Protein AF-A0A920HXU0-F1 (afdb_monomer_lite)

Radius of gyration: 36.62 Å; chains: 1; bounding box: 54×60×112 Å

Structure (mmCIF, N/CA/C/O backbone):
data_AF-A0A920HXU0-F1
#
_entry.id   AF-A0A920HXU0-F1
#
loop_
_atom_site.group_PDB
_atom_site.id
_atom_site.type_symbol
_atom_site.label_atom_id
_atom_site.label_alt_id
_atom_site.label_comp_id
_atom_site.label_asym_id
_atom_site.label_entity_id
_atom_site.label_seq_id
_atom_site.pdbx_PDB_ins_code
_atom_site.Cartn_x
_atom_site.Cartn_y
_atom_site.Cartn_z
_atom_site.occupancy
_atom_site.B_iso_or_equiv
_atom_site.auth_seq_id
_atom_site.auth_comp_id
_atom_site.auth_asym_id
_atom_site.auth_atom_id
_atom_site.pdbx_PDB_model_num
ATOM 1 N N . MET A 1 1 ? 24.873 -1.409 -59.541 1.00 32.78 1 MET A N 1
ATOM 2 C CA . MET A 1 1 ? 23.989 -0.228 -59.443 1.00 32.78 1 MET A CA 1
ATOM 3 C C . MET A 1 1 ? 24.390 0.534 -58.183 1.00 32.78 1 MET A C 1
ATOM 5 O O . MET A 1 1 ? 24.160 0.039 -57.091 1.00 32.78 1 MET A O 1
ATOM 9 N N . ARG A 1 2 ? 25.142 1.637 -58.323 1.00 29.75 2 ARG A N 1
ATOM 10 C CA . ARG A 1 2 ? 25.624 2.458 -57.195 1.00 29.75 2 ARG A CA 1
ATOM 11 C C . ARG A 1 2 ? 24.447 3.287 -56.685 1.00 29.75 2 ARG A C 1
ATOM 13 O O . ARG A 1 2 ? 24.002 4.181 -57.397 1.00 29.75 2 ARG A O 1
ATOM 20 N N . ILE A 1 3 ? 23.934 2.977 -55.499 1.00 36.16 3 ILE A N 1
ATOM 21 C CA . ILE A 1 3 ? 22.909 3.802 -54.857 1.00 36.16 3 ILE A CA 1
ATOM 22 C C . ILE A 1 3 ? 23.655 4.921 -54.129 1.00 36.16 3 ILE A C 1
ATOM 24 O O . ILE A 1 3 ? 24.373 4.669 -53.163 1.00 36.16 3 ILE A O 1
ATOM 28 N N . SER A 1 4 ? 23.567 6.143 -54.653 1.00 33.56 4 SER A N 1
ATOM 29 C CA . SER A 1 4 ? 24.056 7.325 -53.952 1.00 33.56 4 SER A CA 1
ATOM 30 C C . SER A 1 4 ? 23.073 7.664 -52.834 1.00 33.56 4 SER A C 1
ATOM 32 O O . SER A 1 4 ? 21.883 7.868 -53.069 1.00 33.56 4 SER A O 1
ATOM 34 N N . PHE A 1 5 ? 23.560 7.723 -51.596 1.00 43.44 5 PHE A N 1
ATOM 35 C CA . PHE A 1 5 ? 22.787 8.305 -50.508 1.00 43.44 5 PHE A CA 1
ATOM 36 C C . PHE A 1 5 ? 22.723 9.818 -50.730 1.00 43.44 5 PHE A C 1
ATOM 38 O O . PHE A 1 5 ? 23.717 10.533 -50.597 1.00 43.44 5 PHE A O 1
ATOM 45 N N . GLN A 1 6 ? 21.549 10.316 -51.115 1.00 44.78 6 GLN A N 1
ATOM 46 C CA . GLN A 1 6 ? 21.248 11.743 -51.064 1.00 44.78 6 GLN A CA 1
ATOM 47 C C . GLN A 1 6 ? 21.335 12.200 -49.601 1.00 44.78 6 GLN A C 1
ATOM 49 O O . GLN A 1 6 ? 20.881 11.485 -48.709 1.00 44.78 6 GLN A O 1
ATOM 54 N N . LYS A 1 7 ? 21.909 13.386 -49.345 1.00 45.50 7 LYS A N 1
ATOM 55 C CA . LYS A 1 7 ? 21.930 14.016 -48.012 1.00 45.50 7 LYS A CA 1
ATOM 56 C C . LYS A 1 7 ? 20.500 14.113 -47.468 1.00 45.50 7 LYS A C 1
ATOM 58 O O . LYS A 1 7 ? 19.769 15.044 -47.800 1.00 45.50 7 LYS A O 1
ATOM 63 N N . CYS A 1 8 ? 20.109 13.155 -46.637 1.00 53.59 8 CYS A N 1
ATOM 64 C CA . CYS A 1 8 ? 18.805 13.137 -46.000 1.00 53.59 8 CYS A CA 1
ATOM 65 C C . CYS A 1 8 ? 18.897 13.964 -44.713 1.00 53.59 8 CYS A C 1
ATOM 67 O O . CYS A 1 8 ? 19.714 13.676 -43.838 1.00 53.59 8 CYS A O 1
ATOM 69 N N . LYS A 1 9 ? 18.105 15.035 -44.606 1.00 59.41 9 LYS A N 1
ATOM 70 C CA . LYS A 1 9 ? 17.985 15.790 -43.354 1.00 59.41 9 LYS A CA 1
ATOM 71 C C . LYS A 1 9 ? 17.177 14.933 -42.381 1.00 59.41 9 LYS A C 1
ATOM 73 O O . LYS A 1 9 ? 16.025 14.617 -42.657 1.00 59.41 9 LYS A O 1
ATOM 78 N N . ILE A 1 10 ? 17.784 14.532 -41.269 1.00 64.94 10 ILE A N 1
ATOM 79 C CA . ILE A 1 10 ? 17.115 13.725 -40.247 1.00 64.94 10 ILE A CA 1
ATOM 80 C C . ILE A 1 10 ? 16.127 14.630 -39.497 1.00 64.94 10 ILE A C 1
ATOM 82 O O . ILE A 1 10 ? 16.526 15.611 -38.870 1.00 64.94 10 ILE A O 1
ATOM 86 N N . TYR A 1 11 ? 14.832 14.320 -39.578 1.00 73.56 11 TYR A N 1
ATOM 87 C CA . TYR A 1 11 ? 13.774 15.043 -38.868 1.00 73.56 11 TYR A CA 1
ATOM 88 C C . TYR A 1 11 ? 13.353 14.282 -37.609 1.00 73.56 11 TYR A C 1
ATOM 90 O O . TYR A 1 11 ? 13.278 13.055 -37.616 1.00 73.56 11 TYR A O 1
ATOM 98 N N . LYS A 1 12 ? 12.974 15.009 -36.549 1.00 70.56 12 LYS A N 1
ATOM 99 C CA . LYS A 1 12 ? 12.515 14.431 -35.269 1.00 70.56 12 LYS A CA 1
ATOM 100 C C . LYS A 1 12 ? 11.384 13.403 -35.433 1.00 70.56 12 LYS A C 1
ATOM 102 O O . LYS A 1 12 ? 11.339 12.435 -34.689 1.00 70.56 12 LYS A O 1
ATOM 107 N N . LYS A 1 13 ? 10.501 13.590 -36.421 1.00 74.38 13 LYS A N 1
ATOM 108 C CA . LYS A 1 13 ? 9.407 12.656 -36.733 1.00 74.38 13 LYS A CA 1
ATOM 109 C C . LYS A 1 13 ? 9.916 11.288 -37.203 1.00 74.38 13 LYS A C 1
ATOM 111 O O . LYS A 1 13 ? 9.393 10.277 -36.773 1.00 74.38 13 LYS A O 1
ATOM 116 N N . ILE A 1 14 ? 10.974 11.269 -38.014 1.00 73.50 14 ILE A N 1
ATOM 117 C CA . ILE A 1 14 ? 11.572 10.031 -38.534 1.00 73.50 14 ILE A CA 1
ATOM 118 C C . ILE A 1 14 ? 12.215 9.239 -37.392 1.00 73.50 14 ILE A C 1
ATOM 120 O O . ILE A 1 14 ? 12.059 8.033 -37.325 1.00 73.50 14 ILE A O 1
ATOM 124 N N . ILE A 1 15 ? 12.879 9.924 -36.458 1.00 70.56 15 ILE A N 1
ATOM 125 C CA . ILE A 1 15 ? 13.511 9.293 -35.288 1.00 70.56 15 ILE A CA 1
ATOM 126 C C . ILE A 1 15 ? 12.470 8.602 -34.390 1.00 70.56 15 ILE A C 1
ATOM 128 O O . ILE A 1 15 ? 12.77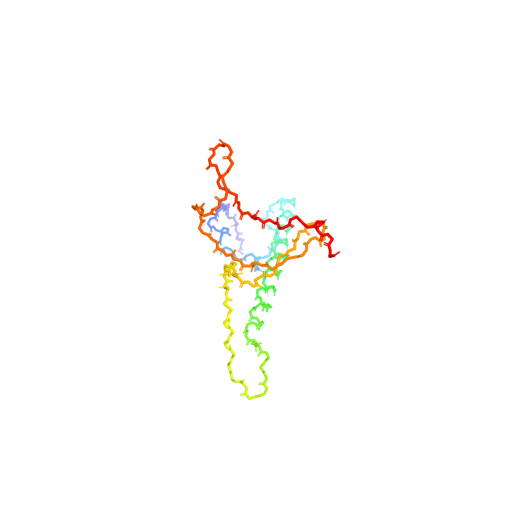7 7.587 -33.781 1.00 70.56 15 ILE A O 1
ATOM 132 N N . LEU A 1 16 ? 11.249 9.136 -34.299 1.00 73.94 16 LEU A N 1
ATOM 133 C CA . LEU A 1 16 ? 10.193 8.573 -33.448 1.00 73.94 16 LEU A CA 1
ATOM 134 C C . LEU A 1 16 ? 9.539 7.317 -34.036 1.00 73.94 16 LEU A C 1
ATOM 136 O O . LEU A 1 16 ? 9.096 6.467 -33.272 1.00 73.94 16 LEU A O 1
ATOM 140 N N . ASP A 1 17 ? 9.489 7.204 -35.363 1.00 78.44 17 ASP A N 1
ATOM 141 C CA . ASP A 1 17 ? 8.881 6.060 -36.058 1.00 78.44 17 ASP A CA 1
ATOM 142 C C . ASP A 1 17 ? 9.861 4.887 -36.236 1.00 78.44 17 ASP A C 1
ATOM 144 O O . ASP A 1 17 ? 9.486 3.805 -36.687 1.00 78.44 17 ASP A O 1
ATOM 148 N N . VAL A 1 18 ? 11.135 5.102 -35.915 1.00 79.06 18 VAL A N 1
ATOM 149 C CA . VAL A 1 18 ? 12.204 4.131 -36.113 1.00 79.06 18 VAL A CA 1
ATOM 150 C C . VAL A 1 18 ? 12.275 3.163 -34.930 1.00 79.06 18 VAL A C 1
ATOM 152 O O . VAL A 1 18 ? 12.421 3.563 -33.776 1.00 79.06 18 VAL A O 1
ATOM 155 N N . ASP A 1 19 ? 12.213 1.867 -35.234 1.00 80.38 19 ASP A N 1
ATOM 156 C CA . ASP A 1 19 ? 12.420 0.806 -34.252 1.00 80.38 19 ASP A CA 1
ATOM 157 C C . ASP A 1 19 ? 13.917 0.549 -34.051 1.00 80.38 19 ASP A C 1
ATOM 159 O O . ASP A 1 19 ? 14.558 -0.183 -34.806 1.00 80.38 19 ASP A O 1
ATOM 163 N N . PHE A 1 20 ? 14.463 1.147 -32.993 1.00 80.38 20 PHE A N 1
ATOM 164 C CA . PHE A 1 20 ? 15.865 1.014 -32.598 1.00 80.38 20 PHE A CA 1
ATOM 165 C C . PHE A 1 20 ? 16.279 -0.407 -32.197 1.00 80.38 20 PHE A C 1
ATOM 167 O O . PHE A 1 20 ? 17.473 -0.655 -32.059 1.00 80.38 20 PHE A O 1
ATOM 174 N N . THR A 1 21 ? 15.341 -1.350 -32.041 1.00 81.75 21 THR A N 1
ATOM 175 C CA . THR A 1 21 ? 15.665 -2.754 -31.740 1.00 81.75 21 THR A CA 1
ATOM 176 C C . THR A 1 21 ? 16.179 -3.538 -32.945 1.00 81.75 21 THR A C 1
ATOM 178 O O . THR A 1 21 ? 16.862 -4.544 -32.764 1.00 81.75 21 THR A O 1
ATOM 181 N N . MET A 1 22 ? 15.891 -3.074 -34.165 1.00 82.38 22 MET A N 1
ATOM 182 C CA . MET A 1 22 ? 16.214 -3.788 -35.406 1.00 82.38 22 MET A CA 1
ATOM 183 C C . MET A 1 22 ? 17.280 -3.097 -36.262 1.00 82.38 22 MET A C 1
ATOM 185 O O . MET A 1 22 ? 17.492 -3.491 -37.409 1.00 82.38 22 MET A O 1
ATOM 189 N N . ILE A 1 23 ? 17.942 -2.061 -35.743 1.00 82.75 23 ILE A N 1
ATOM 190 C CA . ILE A 1 23 ? 18.890 -1.271 -36.534 1.00 82.75 23 ILE A CA 1
ATOM 191 C C . ILE A 1 23 ? 20.323 -1.728 -36.298 1.00 82.75 23 ILE A C 1
ATOM 193 O O . ILE A 1 23 ? 20.739 -1.945 -35.162 1.00 82.75 23 ILE A O 1
ATOM 197 N N . ASP A 1 24 ? 21.089 -1.813 -37.384 1.00 80.88 24 ASP A N 1
ATOM 198 C CA . ASP A 1 24 ? 22.537 -1.995 -37.330 1.00 80.88 24 ASP A CA 1
ATOM 199 C C . ASP A 1 24 ? 23.197 -0.713 -36.787 1.00 80.88 24 ASP A C 1
ATOM 201 O O . ASP A 1 24 ? 22.983 0.357 -37.360 1.00 80.88 24 ASP A O 1
ATOM 205 N N . PRO A 1 25 ? 23.983 -0.770 -35.699 1.00 75.31 25 PRO A N 1
ATOM 206 C CA . PRO A 1 25 ? 24.638 0.407 -35.133 1.00 75.31 25 PRO A CA 1
ATOM 207 C C . PRO A 1 25 ? 25.845 0.910 -35.946 1.00 75.31 25 PRO A C 1
ATOM 209 O O . PRO A 1 25 ? 26.390 1.969 -35.633 1.00 75.31 25 PRO A O 1
ATOM 212 N N . ASN A 1 26 ? 26.281 0.192 -36.986 1.00 78.06 26 ASN A N 1
ATOM 213 C CA . ASN A 1 26 ? 27.531 0.488 -37.683 1.00 78.06 26 ASN A CA 1
ATOM 214 C C . ASN A 1 26 ? 27.359 1.407 -3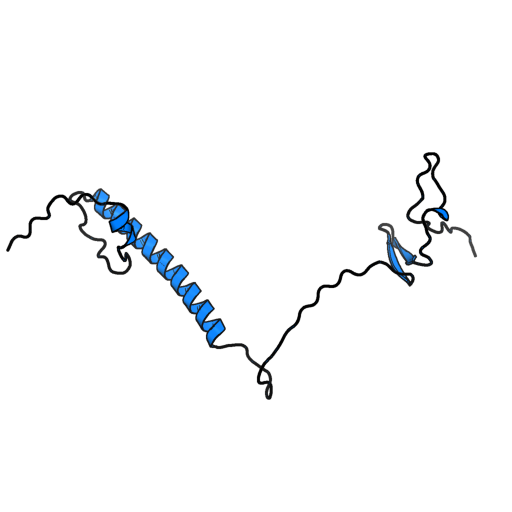8.907 1.00 78.06 26 ASN A C 1
ATOM 216 O O . ASN A 1 26 ? 26.362 1.357 -39.621 1.00 78.06 26 ASN A O 1
ATOM 220 N N . ASN A 1 27 ? 28.391 2.212 -39.193 1.00 77.50 27 ASN A N 1
ATOM 221 C CA . ASN A 1 27 ? 28.557 2.986 -40.436 1.00 77.50 27 ASN A CA 1
ATOM 222 C C . ASN A 1 27 ? 27.434 3.990 -40.781 1.00 77.50 27 ASN A C 1
ATOM 224 O O . ASN A 1 27 ? 27.082 4.163 -41.949 1.00 77.50 27 ASN A O 1
ATOM 228 N N . TRP A 1 28 ? 26.908 4.708 -39.787 1.00 77.12 28 TRP A N 1
ATOM 229 C CA . TRP A 1 28 ? 25.865 5.724 -39.997 1.00 77.12 28 TRP A CA 1
ATOM 230 C C . TRP A 1 28 ? 26.384 7.019 -40.628 1.00 77.12 28 TRP A C 1
ATOM 232 O O . TRP A 1 28 ? 25.640 7.736 -41.300 1.00 77.12 28 TRP A O 1
ATOM 242 N N . THR A 1 29 ? 27.653 7.350 -40.396 1.00 78.88 29 THR A N 1
ATOM 243 C CA . THR A 1 29 ? 28.267 8.612 -40.814 1.00 78.88 29 THR A CA 1
ATOM 244 C C . THR A 1 29 ? 29.662 8.398 -41.400 1.00 78.88 29 THR A C 1
ATOM 246 O O . THR A 1 29 ? 30.272 7.341 -41.243 1.00 78.88 29 THR A O 1
ATOM 249 N N . SER A 1 30 ? 30.186 9.422 -42.078 1.00 82.38 30 SER A N 1
ATOM 250 C CA . SER A 1 30 ? 31.560 9.436 -42.602 1.00 82.38 30 SER A CA 1
ATOM 251 C C . SER A 1 30 ? 32.636 9.644 -41.525 1.00 82.38 30 SER A C 1
ATOM 253 O O . SER A 1 30 ? 33.814 9.538 -41.849 1.00 82.38 30 SER A O 1
ATOM 255 N N . ASP A 1 31 ? 32.254 9.986 -40.289 1.00 85.06 31 ASP A N 1
ATOM 256 C CA . ASP A 1 31 ? 33.172 10.271 -39.180 1.00 85.06 31 ASP A CA 1
ATOM 257 C C . ASP A 1 31 ? 33.185 9.100 -38.188 1.00 85.06 31 ASP A C 1
ATOM 259 O O . ASP A 1 31 ? 32.143 8.668 -37.688 1.00 85.06 31 ASP A O 1
ATOM 263 N N . ASN A 1 32 ? 34.380 8.599 -37.880 1.00 86.50 32 ASN A N 1
ATOM 264 C CA . ASN A 1 32 ? 34.567 7.477 -36.967 1.00 86.50 32 ASN A CA 1
ATOM 265 C C . ASN A 1 32 ? 34.126 7.811 -35.534 1.00 86.50 32 ASN A C 1
ATOM 267 O O . ASN A 1 32 ? 33.511 6.965 -34.888 1.00 86.50 32 ASN A O 1
ATOM 271 N N . ASN A 1 33 ? 34.360 9.040 -35.061 1.00 87.12 33 ASN A N 1
ATOM 272 C CA . ASN A 1 33 ? 33.987 9.442 -33.701 1.00 87.12 33 ASN A CA 1
ATOM 273 C C . ASN A 1 33 ? 32.461 9.488 -33.533 1.00 87.12 33 ASN A C 1
ATOM 275 O O . ASN A 1 33 ? 31.916 9.072 -32.513 1.00 87.12 33 ASN A O 1
ATOM 279 N N . LEU A 1 34 ? 31.749 9.975 -34.555 1.00 83.38 34 LEU A N 1
ATOM 280 C CA . LEU A 1 34 ? 30.286 10.008 -34.545 1.00 83.38 34 LEU A CA 1
ATOM 281 C C . LEU A 1 34 ? 29.695 8.597 -34.592 1.00 83.38 34 LEU A C 1
ATOM 283 O O . LEU A 1 34 ? 28.718 8.332 -33.895 1.00 83.38 34 LEU A O 1
ATOM 287 N N . ASN A 1 35 ? 30.297 7.686 -35.361 1.00 84.50 35 ASN A N 1
ATOM 288 C CA . ASN A 1 35 ? 29.871 6.286 -35.401 1.00 84.50 35 ASN A CA 1
ATOM 289 C C . ASN A 1 35 ? 30.045 5.588 -34.040 1.00 84.50 35 ASN A C 1
ATOM 291 O O . ASN A 1 35 ? 29.157 4.846 -33.626 1.00 84.50 35 ASN A O 1
ATOM 295 N N . GLU A 1 36 ? 31.129 5.870 -33.311 1.00 88.31 36 GLU A N 1
ATOM 296 C CA . GLU A 1 36 ? 31.337 5.346 -31.954 1.00 88.31 36 GLU A CA 1
ATOM 297 C C . GLU A 1 36 ? 30.257 5.840 -30.978 1.00 88.31 36 GLU A C 1
ATOM 299 O O . GLU A 1 36 ? 29.646 5.042 -30.263 1.00 88.31 36 GLU A O 1
ATOM 304 N N . LEU A 1 37 ? 29.943 7.142 -30.998 1.00 87.81 37 LEU A N 1
ATOM 305 C CA . LEU A 1 37 ? 28.879 7.716 -30.166 1.00 87.81 37 LEU A CA 1
ATOM 306 C C . LEU A 1 37 ? 27.499 7.130 -30.493 1.00 87.81 37 LEU A C 1
ATOM 308 O O . LEU A 1 37 ? 26.699 6.889 -29.582 1.00 87.81 37 LEU A O 1
ATOM 312 N N . VAL A 1 38 ? 27.208 6.911 -31.779 1.00 86.44 38 VAL A N 1
ATOM 313 C CA . VAL A 1 38 ? 25.954 6.291 -32.231 1.00 86.44 38 VAL A CA 1
ATOM 314 C C . VAL A 1 38 ? 25.850 4.869 -31.696 1.00 86.44 38 VAL A C 1
ATOM 316 O O . VAL A 1 38 ? 24.822 4.530 -31.108 1.00 86.44 38 VAL A O 1
ATOM 319 N N . ASN A 1 39 ? 26.920 4.077 -31.810 1.00 87.69 39 ASN A N 1
ATOM 320 C CA . ASN A 1 39 ? 26.930 2.715 -31.293 1.00 87.69 39 ASN A CA 1
ATOM 321 C C . ASN A 1 39 ? 26.683 2.683 -29.777 1.00 87.69 39 ASN A C 1
ATOM 323 O O . ASN A 1 39 ? 25.742 2.040 -29.319 1.00 87.69 39 ASN A O 1
ATOM 327 N N . ILE A 1 40 ? 27.438 3.467 -28.998 1.00 90.12 40 ILE A N 1
ATOM 328 C CA . ILE A 1 40 ? 27.270 3.544 -27.536 1.00 90.12 40 ILE A CA 1
ATOM 329 C C . ILE A 1 40 ? 25.834 3.942 -27.164 1.00 90.12 40 ILE A C 1
ATOM 331 O O . ILE A 1 40 ? 25.243 3.390 -26.233 1.00 90.12 40 ILE A O 1
ATOM 335 N N . THR A 1 41 ? 25.251 4.901 -27.885 1.00 89.62 41 THR A N 1
ATOM 336 C CA . THR A 1 41 ? 23.882 5.366 -27.633 1.00 89.62 41 THR A CA 1
ATOM 337 C C . THR A 1 41 ? 22.855 4.264 -27.898 1.00 89.62 41 THR A C 1
ATOM 339 O O . THR A 1 41 ? 21.981 4.039 -27.058 1.00 89.62 41 THR A O 1
ATOM 342 N N . ILE A 1 42 ? 22.972 3.552 -29.024 1.00 88.62 42 ILE A N 1
ATOM 343 C CA . ILE A 1 42 ? 22.079 2.442 -29.380 1.00 88.62 42 ILE A CA 1
ATOM 344 C C . ILE A 1 42 ? 22.246 1.286 -28.387 1.00 88.62 42 ILE A C 1
ATOM 346 O O . ILE A 1 42 ? 21.253 0.796 -27.857 1.00 88.62 42 ILE A O 1
ATOM 350 N N . GLU A 1 43 ? 23.474 0.899 -28.040 1.00 88.88 43 GLU A N 1
ATOM 351 C CA . GLU A 1 43 ? 23.736 -0.141 -27.039 1.00 88.88 43 GLU A CA 1
ATOM 352 C C . GLU A 1 43 ? 23.131 0.207 -25.670 1.00 88.88 43 GLU A C 1
ATOM 354 O O . GLU A 1 43 ? 22.497 -0.633 -25.024 1.00 88.88 43 GLU A O 1
ATOM 359 N N . ASN A 1 44 ? 23.288 1.457 -25.223 1.00 92.25 44 ASN A N 1
ATOM 360 C CA . ASN A 1 44 ? 22.692 1.941 -23.979 1.00 92.25 44 ASN A CA 1
ATOM 361 C C . ASN A 1 44 ? 21.161 1.886 -24.020 1.00 92.25 44 ASN A C 1
ATOM 363 O O . ASN A 1 44 ? 20.537 1.453 -23.045 1.00 92.25 44 ASN A O 1
ATOM 367 N N . TYR A 1 45 ? 20.566 2.287 -25.145 1.00 91.12 45 TYR A N 1
ATOM 368 C CA . TYR A 1 45 ? 19.130 2.184 -25.370 1.00 91.12 45 TYR A CA 1
ATOM 369 C C . TYR A 1 45 ? 18.658 0.727 -25.315 1.00 91.12 45 TYR A C 1
ATOM 371 O O . TYR A 1 45 ? 17.757 0.418 -24.538 1.00 91.12 45 TYR A O 1
ATOM 379 N N . LEU A 1 46 ? 19.295 -0.182 -26.061 1.00 91.44 46 LEU A N 1
ATOM 380 C CA . LEU A 1 46 ? 18.933 -1.603 -26.112 1.00 91.44 46 LEU A CA 1
ATOM 381 C C . LEU A 1 46 ? 19.044 -2.269 -24.742 1.00 91.44 46 LEU A C 1
ATOM 383 O O . LEU A 1 46 ? 18.182 -3.060 -24.358 1.00 91.44 46 LEU A O 1
ATOM 387 N N . ARG A 1 47 ? 20.077 -1.923 -23.967 1.00 93.25 47 ARG A N 1
ATOM 388 C CA . ARG A 1 47 ? 20.237 -2.415 -22.595 1.00 93.25 47 ARG A CA 1
ATOM 389 C C . ARG A 1 47 ? 19.054 -2.010 -21.721 1.00 93.25 47 ARG A C 1
ATOM 391 O O . ARG A 1 47 ? 18.470 -2.867 -21.060 1.00 93.25 47 ARG A O 1
ATOM 398 N N . LYS A 1 48 ? 18.671 -0.729 -21.747 1.00 94.94 48 LYS A N 1
ATOM 399 C CA . LYS A 1 48 ? 17.522 -0.227 -20.980 1.00 94.94 48 LYS A CA 1
ATOM 400 C C . LYS A 1 48 ? 16.189 -0.763 -21.482 1.00 94.94 48 LYS A C 1
ATOM 402 O O . LYS A 1 48 ? 15.338 -1.108 -20.667 1.00 94.94 48 LYS A O 1
ATOM 407 N N . TYR A 1 49 ? 16.026 -0.897 -22.792 1.00 93.88 49 TYR A N 1
ATOM 408 C CA . TYR A 1 49 ? 14.861 -1.530 -23.392 1.00 93.88 49 TYR A CA 1
ATOM 409 C C . TYR A 1 49 ? 14.687 -2.964 -22.878 1.00 93.88 49 TYR A C 1
ATOM 411 O O . TYR A 1 49 ? 13.617 -3.310 -22.386 1.00 93.88 49 TYR A O 1
ATOM 419 N N . ASN A 1 50 ? 15.747 -3.776 -22.916 1.00 94.50 50 ASN A N 1
ATOM 420 C CA . ASN A 1 50 ? 15.704 -5.171 -22.478 1.00 94.50 50 ASN A CA 1
ATOM 421 C C . ASN A 1 50 ? 15.443 -5.319 -20.973 1.00 94.50 50 ASN A C 1
ATOM 423 O O . ASN A 1 50 ? 14.731 -6.238 -20.570 1.00 94.50 50 ASN A O 1
ATOM 427 N N . GLU A 1 51 ? 15.981 -4.417 -20.149 1.00 96.19 51 GLU A N 1
ATOM 428 C CA . GLU A 1 51 ? 15.701 -4.359 -18.709 1.00 96.19 51 GLU A CA 1
ATOM 429 C C . GLU A 1 51 ? 14.200 -4.143 -18.455 1.00 96.19 51 GLU A C 1
ATOM 431 O O . GLU A 1 51 ? 13.544 -4.987 -17.841 1.00 96.19 51 GLU A O 1
ATOM 436 N N . ILE A 1 52 ? 13.632 -3.080 -19.037 1.00 95.69 52 ILE A N 1
ATOM 437 C CA . ILE A 1 52 ? 12.211 -2.726 -18.893 1.00 95.69 52 ILE A CA 1
ATOM 438 C C . ILE A 1 52 ? 11.310 -3.812 -19.490 1.00 95.69 52 ILE A C 1
ATOM 440 O O . ILE A 1 52 ? 10.296 -4.184 -18.898 1.00 95.69 52 ILE A O 1
ATOM 444 N N . TYR A 1 53 ? 11.669 -4.349 -20.655 1.00 95.25 53 TYR A N 1
ATOM 445 C CA . TYR A 1 53 ? 10.916 -5.417 -21.304 1.00 95.25 53 TYR A CA 1
ATOM 446 C C . TYR A 1 53 ? 10.934 -6.702 -20.468 1.00 95.25 53 TYR A C 1
ATOM 448 O O . TYR A 1 53 ? 9.907 -7.370 -20.324 1.00 95.25 53 TYR A O 1
ATOM 456 N N . GLY A 1 54 ? 12.078 -7.030 -19.865 1.00 95.56 54 GLY A N 1
ATOM 457 C CA . GLY A 1 54 ? 12.227 -8.154 -18.948 1.00 95.56 54 GLY A CA 1
ATOM 458 C C . GLY A 1 54 ? 11.376 -8.003 -17.686 1.00 95.56 54 GLY A C 1
ATOM 459 O O . GLY A 1 54 ? 10.715 -8.964 -17.283 1.00 95.56 54 GLY A O 1
ATOM 460 N N . ASP A 1 55 ? 11.353 -6.811 -17.084 1.00 96.19 55 ASP A N 1
ATOM 461 C CA . ASP A 1 55 ? 10.479 -6.480 -15.950 1.00 96.19 55 ASP A CA 1
ATOM 462 C C . ASP A 1 55 ? 9.002 -6.598 -16.330 1.00 96.19 55 ASP A C 1
ATOM 464 O O . ASP A 1 55 ? 8.230 -7.297 -15.670 1.00 96.19 55 ASP A O 1
ATOM 468 N N . HIS A 1 56 ? 8.610 -5.976 -17.442 1.00 95.50 56 HIS A N 1
ATOM 469 C CA . HIS A 1 56 ? 7.244 -6.027 -17.946 1.00 95.50 56 HIS A CA 1
ATOM 470 C C . HIS A 1 56 ? 6.793 -7.469 -18.211 1.00 95.50 56 HIS A C 1
ATOM 472 O O . HIS A 1 56 ? 5.693 -7.865 -17.818 1.00 95.50 56 HIS A O 1
ATOM 478 N N . ARG A 1 57 ? 7.655 -8.292 -18.823 1.00 95.00 57 ARG A N 1
ATOM 479 C CA . ARG A 1 57 ? 7.371 -9.709 -19.074 1.00 95.00 57 ARG A CA 1
ATOM 480 C C . ARG A 1 57 ? 7.175 -10.487 -17.774 1.00 95.00 57 ARG A C 1
ATOM 482 O O . ARG A 1 57 ? 6.253 -11.294 -17.706 1.00 95.00 57 ARG A O 1
ATOM 489 N N . ARG A 1 58 ? 8.001 -10.242 -16.749 1.00 92.56 58 ARG A N 1
ATOM 490 C CA . ARG A 1 58 ? 7.868 -10.878 -15.426 1.00 92.56 58 ARG A CA 1
ATOM 491 C C . ARG A 1 58 ? 6.572 -10.480 -14.727 1.00 92.56 58 ARG A C 1
ATOM 493 O O . ARG A 1 58 ? 5.847 -11.359 -14.275 1.00 92.56 58 ARG A O 1
ATOM 500 N N . ASN A 1 59 ? 6.244 -9.191 -14.709 1.00 93.19 59 ASN A N 1
ATOM 501 C CA . ASN A 1 59 ? 5.008 -8.694 -14.101 1.00 93.19 59 ASN A CA 1
ATOM 502 C C . ASN A 1 59 ? 3.771 -9.275 -14.794 1.00 93.19 59 ASN A C 1
ATOM 504 O O . ASN A 1 59 ? 2.845 -9.750 -14.141 1.00 93.19 59 ASN A O 1
ATOM 508 N N . ARG A 1 60 ? 3.780 -9.311 -16.130 1.00 92.62 60 ARG A N 1
ATOM 509 C CA . ARG A 1 60 ? 2.697 -9.914 -16.912 1.00 92.62 60 ARG A CA 1
ATOM 510 C C . ARG A 1 60 ? 2.584 -11.419 -16.678 1.00 92.62 60 ARG A C 1
ATOM 512 O O . ARG A 1 60 ? 1.471 -11.932 -16.590 1.00 92.62 60 ARG A O 1
ATOM 519 N N . PHE A 1 61 ? 3.709 -12.123 -16.561 1.00 90.75 61 PHE A N 1
ATOM 520 C CA . PHE A 1 61 ? 3.715 -13.547 -16.240 1.00 90.75 61 PHE A CA 1
ATOM 521 C C . PHE A 1 61 ? 3.115 -13.811 -14.855 1.00 90.75 61 PHE A C 1
ATOM 523 O O . PHE A 1 61 ? 2.233 -14.652 -14.751 1.00 90.75 61 PHE A O 1
ATOM 530 N N . ALA A 1 62 ? 3.499 -13.040 -13.833 1.00 88.69 62 ALA A N 1
ATOM 531 C CA . ALA A 1 62 ? 2.946 -13.169 -12.483 1.00 88.69 62 ALA A CA 1
ATOM 532 C C . ALA A 1 62 ? 1.414 -13.012 -12.458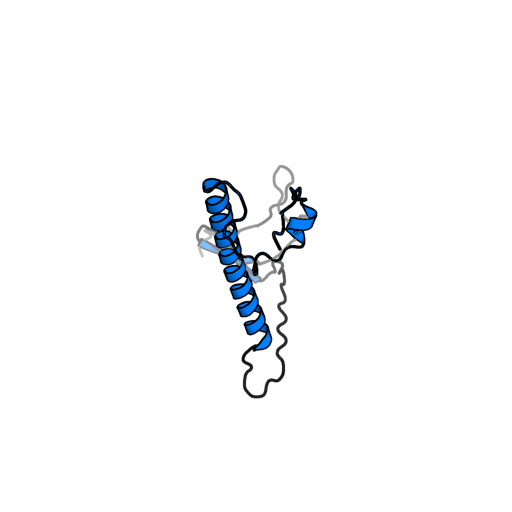 1.00 88.69 62 ALA A C 1
ATOM 534 O O . ALA A 1 62 ? 0.722 -13.821 -11.851 1.00 88.69 62 ALA A O 1
ATOM 535 N N . ILE A 1 63 ? 0.872 -12.037 -13.196 1.00 87.50 63 ILE A N 1
ATOM 536 C CA . ILE A 1 63 ? -0.584 -11.847 -13.319 1.00 87.50 63 ILE A CA 1
ATOM 537 C C . ILE A 1 63 ? -1.251 -13.022 -14.053 1.00 87.50 63 ILE A C 1
ATOM 539 O O . ILE A 1 63 ? -2.362 -13.411 -13.709 1.00 87.50 63 ILE A O 1
ATOM 543 N N . THR A 1 64 ? -0.594 -13.581 -15.076 1.00 86.44 64 THR A N 1
ATOM 544 C CA . THR A 1 64 ? -1.167 -14.652 -15.913 1.00 86.44 64 THR A CA 1
ATOM 545 C C . THR A 1 64 ? -1.166 -16.008 -15.206 1.00 86.44 64 THR A C 1
ATOM 547 O O . THR A 1 64 ? -2.098 -16.783 -15.388 1.00 86.44 64 THR A O 1
ATOM 550 N N . VAL A 1 65 ? -0.125 -16.303 -14.420 1.00 86.19 65 VAL A N 1
ATOM 551 C CA . VAL A 1 65 ? -0.046 -17.531 -13.610 1.00 86.19 65 VAL A CA 1
ATOM 552 C C . VAL A 1 65 ? -1.121 -17.530 -12.521 1.00 86.19 65 VAL A C 1
ATOM 554 O O . VAL A 1 65 ? -1.698 -18.578 -12.242 1.00 86.19 65 VAL A O 1
ATOM 557 N N . GLY A 1 66 ? -1.441 -16.353 -11.978 1.00 80.12 66 GLY A N 1
ATOM 558 C CA . GLY A 1 66 ? -2.435 -16.195 -10.922 1.00 80.12 66 GLY A CA 1
ATOM 559 C C . GLY A 1 66 ? -1.892 -16.551 -9.537 1.00 80.12 66 GLY A C 1
ATOM 560 O O . GLY A 1 66 ? -0.710 -16.851 -9.368 1.00 80.12 66 GLY A O 1
ATOM 561 N N . ASP A 1 67 ? -2.773 -16.486 -8.542 1.00 81.75 67 ASP A N 1
ATOM 562 C CA . ASP A 1 67 ? -2.446 -16.777 -7.146 1.00 81.75 67 ASP A CA 1
ATOM 563 C C . ASP A 1 67 ? -2.672 -18.262 -6.822 1.00 81.75 67 ASP A C 1
ATOM 565 O O . ASP A 1 67 ? -3.633 -18.878 -7.291 1.00 81.75 67 ASP A O 1
ATOM 569 N N . GLU A 1 68 ? -1.827 -18.834 -5.962 1.00 83.12 68 GLU A N 1
ATOM 570 C CA . GLU A 1 68 ? -2.063 -20.170 -5.413 1.00 83.12 68 GLU A CA 1
ATOM 571 C C . GLU A 1 68 ? -3.241 -20.135 -4.427 1.00 83.12 68 GLU A C 1
ATOM 573 O O . GLU A 1 68 ? -3.182 -19.511 -3.364 1.00 83.12 68 GLU A O 1
ATOM 578 N N . LEU A 1 69 ? -4.333 -20.813 -4.789 1.00 85.12 69 LEU A N 1
ATOM 579 C CA . LEU A 1 69 ? -5.533 -20.934 -3.964 1.00 85.12 69 LEU A CA 1
ATOM 580 C C . LEU A 1 69 ? -5.529 -22.254 -3.171 1.00 85.12 69 LEU A C 1
ATOM 582 O O . LEU A 1 69 ? -5.115 -23.288 -3.702 1.00 85.12 69 LEU A O 1
ATOM 586 N N . PRO A 1 70 ? -6.026 -22.270 -1.917 1.00 88.00 70 PRO A N 1
ATOM 587 C CA . PRO A 1 70 ? -6.239 -23.511 -1.175 1.00 88.00 70 PRO A CA 1
ATOM 588 C C . PRO A 1 70 ? -7.166 -24.481 -1.921 1.00 88.00 70 PRO A C 1
ATOM 590 O O . PRO A 1 70 ? -8.068 -24.062 -2.652 1.00 88.00 70 PRO A O 1
ATOM 593 N N . ALA A 1 71 ? -6.987 -25.786 -1.694 1.00 88.62 71 ALA A N 1
ATOM 594 C CA . ALA A 1 71 ? -7.794 -26.819 -2.340 1.00 88.62 71 ALA A CA 1
ATOM 595 C C . ALA A 1 71 ? -9.304 -26.579 -2.129 1.00 88.62 71 ALA A C 1
ATOM 597 O O . ALA A 1 71 ? -9.767 -26.410 -1.001 1.00 88.62 71 ALA A O 1
ATOM 598 N N . GLY A 1 72 ? -10.067 -26.572 -3.227 1.00 90.69 72 GLY A N 1
ATOM 599 C CA . GLY A 1 72 ? -11.517 -26.345 -3.223 1.00 90.69 72 GLY A CA 1
ATOM 600 C C . GLY A 1 72 ? -11.962 -24.882 -3.360 1.00 90.69 72 GLY A C 1
ATOM 601 O O . GLY A 1 72 ? -13.163 -24.636 -3.441 1.00 90.69 72 GLY A O 1
ATOM 602 N N . VAL A 1 73 ? -11.041 -23.911 -3.426 1.00 87.81 73 VAL A N 1
ATOM 603 C CA . VAL A 1 73 ? -11.367 -22.488 -3.632 1.00 87.81 73 VAL A CA 1
ATOM 604 C C . VAL A 1 73 ? -11.191 -22.105 -5.103 1.00 87.81 73 VAL A C 1
ATOM 606 O O . VAL A 1 73 ? -10.103 -22.229 -5.652 1.00 87.81 73 VAL A O 1
ATOM 609 N N . LEU A 1 74 ? -12.259 -21.607 -5.737 1.00 87.50 74 LEU A N 1
ATOM 610 C CA . LEU A 1 74 ? -12.231 -21.159 -7.139 1.00 87.50 74 LEU A CA 1
ATOM 611 C C . LEU A 1 74 ? -11.805 -19.690 -7.296 1.00 87.50 74 LEU A C 1
ATOM 613 O O . LEU A 1 74 ? -11.149 -19.349 -8.275 1.00 87.50 74 LEU A O 1
ATOM 617 N N . GLN A 1 75 ? -12.201 -18.812 -6.367 1.00 87.06 75 GLN A N 1
ATOM 618 C CA . GLN A 1 75 ? -11.919 -17.370 -6.406 1.00 87.06 75 GLN A CA 1
ATOM 619 C C . GLN A 1 75 ? -11.793 -16.804 -4.982 1.00 87.06 75 GLN A C 1
ATOM 621 O O . GLN A 1 75 ? -12.544 -17.199 -4.089 1.00 87.06 75 GLN A O 1
ATOM 626 N N . LEU A 1 76 ? -10.871 -15.856 -4.777 1.00 85.94 76 LEU A N 1
ATOM 627 C CA . LEU A 1 76 ? -10.660 -15.153 -3.507 1.00 85.94 76 LEU A CA 1
ATOM 628 C C . LEU A 1 76 ? -10.977 -13.659 -3.670 1.00 85.94 76 LEU A C 1
ATOM 630 O O . LEU A 1 76 ? -10.392 -12.986 -4.514 1.00 85.94 76 LEU A O 1
ATOM 634 N N . ALA A 1 77 ? -11.847 -13.118 -2.815 1.00 90.81 77 ALA A N 1
ATOM 635 C CA . ALA A 1 77 ? -12.091 -11.680 -2.719 1.00 90.81 77 ALA A CA 1
ATOM 636 C C . ALA A 1 77 ? -11.578 -11.148 -1.372 1.00 90.81 77 ALA A C 1
ATOM 638 O O . ALA A 1 77 ? -12.117 -11.480 -0.317 1.00 90.81 77 ALA A O 1
ATOM 639 N N . LYS A 1 78 ? -10.534 -10.309 -1.395 1.00 90.94 78 LYS A N 1
ATOM 640 C CA . LYS A 1 78 ? -9.977 -9.664 -0.195 1.00 90.94 78 LYS A CA 1
ATOM 641 C C . LYS A 1 78 ? -10.426 -8.206 -0.122 1.00 90.94 78 LYS A C 1
ATOM 643 O O . LYS A 1 78 ? -9.960 -7.375 -0.893 1.00 90.94 78 LYS A O 1
ATOM 648 N N . VAL A 1 79 ? -11.287 -7.886 0.844 1.00 94.38 79 VAL A N 1
ATOM 649 C CA . VAL A 1 79 ? -11.740 -6.509 1.099 1.00 94.38 79 VAL A CA 1
ATOM 650 C C . VAL A 1 79 ? -10.989 -5.945 2.303 1.00 94.38 79 VAL A C 1
ATOM 652 O O . VAL A 1 79 ? -11.117 -6.449 3.417 1.00 94.38 79 VAL A O 1
ATOM 655 N N . GLN A 1 80 ? -10.190 -4.901 2.088 1.00 93.88 80 GLN A N 1
ATOM 656 C CA . GLN A 1 80 ? -9.505 -4.185 3.165 1.00 93.88 80 GLN A CA 1
ATOM 657 C C . GLN A 1 80 ? -10.333 -2.967 3.580 1.00 93.88 80 GLN A C 1
ATOM 659 O O . GLN A 1 80 ? -10.565 -2.068 2.777 1.00 93.88 80 GLN A O 1
ATOM 664 N N . ILE A 1 81 ? -10.775 -2.934 4.840 1.00 93.94 81 ILE A N 1
ATOM 665 C CA . ILE A 1 81 ? -11.555 -1.825 5.402 1.00 93.94 81 ILE A CA 1
ATOM 666 C C . ILE A 1 81 ? -10.673 -1.058 6.385 1.00 93.94 81 ILE A C 1
ATOM 668 O O . ILE A 1 81 ? -10.229 -1.607 7.393 1.00 93.94 81 ILE A O 1
ATOM 672 N N . ALA A 1 82 ? -10.450 0.225 6.113 1.00 95.50 82 ALA A N 1
ATOM 673 C CA . ALA A 1 82 ? -9.827 1.137 7.064 1.00 95.50 82 ALA A CA 1
ATOM 674 C C . ALA A 1 82 ? -10.911 1.846 7.891 1.00 95.50 82 ALA A C 1
ATOM 676 O O . ALA A 1 82 ? -11.857 2.403 7.337 1.00 95.50 82 ALA A O 1
ATOM 677 N N . GLN A 1 83 ? -10.769 1.856 9.220 1.00 94.19 83 GLN A N 1
ATOM 678 C CA . GLN A 1 83 ? -11.699 2.540 10.122 1.00 94.19 83 GLN A CA 1
ATOM 679 C C . GLN A 1 83 ? -10.944 3.433 11.109 1.00 94.19 83 GLN A C 1
ATOM 681 O O . GLN A 1 83 ? -10.120 2.956 11.888 1.00 94.19 83 GLN A O 1
ATOM 686 N N . LYS A 1 84 ? -11.287 4.726 11.141 1.00 94.81 84 LYS A N 1
ATOM 687 C CA . LYS A 1 84 ? -10.840 5.640 12.199 1.00 94.81 84 LYS A CA 1
ATOM 688 C C . LYS A 1 84 ? -11.753 5.490 13.417 1.00 94.81 84 LYS A C 1
ATOM 690 O O . LYS A 1 84 ? -12.952 5.748 13.327 1.00 94.81 84 LYS A O 1
ATOM 695 N N . ARG A 1 85 ? -11.198 5.074 14.559 1.00 93.94 85 ARG A N 1
ATOM 696 C CA . ARG A 1 85 ? -11.941 4.932 15.823 1.00 93.94 85 ARG A CA 1
ATOM 697 C C . ARG A 1 85 ? -11.774 6.186 16.681 1.00 93.94 85 ARG A 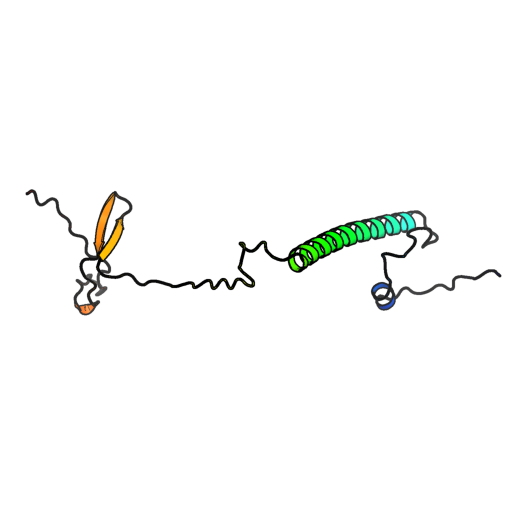C 1
ATOM 699 O O . ARG A 1 85 ? -10.663 6.685 16.833 1.00 93.94 85 ARG A O 1
ATOM 706 N N . LYS A 1 86 ? -12.887 6.703 17.209 1.00 93.06 86 LYS A N 1
ATOM 707 C CA . LYS A 1 86 ? -12.891 7.770 18.224 1.00 93.06 86 LYS A CA 1
ATOM 708 C C . LYS A 1 86 ? -12.649 7.163 19.608 1.00 93.06 86 LYS A C 1
ATOM 710 O O . LYS A 1 86 ? -13.043 6.017 19.825 1.00 93.06 86 LYS A O 1
ATOM 715 N N . ILE A 1 87 ? -12.059 7.947 20.511 1.00 92.12 87 ILE A N 1
ATOM 716 C CA . ILE A 1 87 ? -11.865 7.572 21.919 1.00 92.12 87 ILE A CA 1
ATOM 717 C C . ILE A 1 87 ? -13.228 7.379 22.591 1.00 92.12 87 ILE A C 1
ATOM 719 O O . ILE A 1 87 ? -14.177 8.120 22.317 1.00 92.12 87 ILE A O 1
ATOM 723 N N . LYS A 1 88 ? -13.325 6.377 23.461 1.00 95.50 88 LYS A N 1
ATOM 724 C CA . LYS A 1 88 ? -14.512 6.055 24.252 1.00 95.50 88 LYS A CA 1
ATOM 725 C C . LYS A 1 88 ? -14.159 5.866 25.725 1.00 95.50 88 LYS A C 1
ATOM 727 O O . LYS A 1 88 ? -13.013 5.632 26.099 1.00 95.50 88 LYS A O 1
ATOM 732 N N . VAL A 1 89 ? -15.185 5.949 26.569 1.00 95.50 89 VAL A N 1
ATOM 733 C CA . VAL A 1 89 ? -15.086 5.542 27.976 1.00 95.50 89 VAL A CA 1
ATOM 734 C C . VAL A 1 89 ? -14.647 4.079 28.037 1.00 95.50 89 VAL A C 1
ATOM 736 O O . VAL A 1 89 ? -15.169 3.244 27.299 1.00 95.50 89 VAL A O 1
ATOM 739 N N . GLY A 1 90 ? -13.678 3.782 28.899 1.00 94.31 90 GLY A N 1
ATOM 740 C CA . GLY A 1 90 ? -13.047 2.465 28.989 1.00 94.31 90 GLY A CA 1
ATOM 741 C C . GLY A 1 90 ? -11.755 2.318 28.181 1.00 94.31 90 GLY A C 1
ATOM 742 O O . GLY A 1 90 ? -11.024 1.352 28.404 1.00 94.31 90 GLY A O 1
ATOM 743 N N . ASP A 1 91 ? -11.413 3.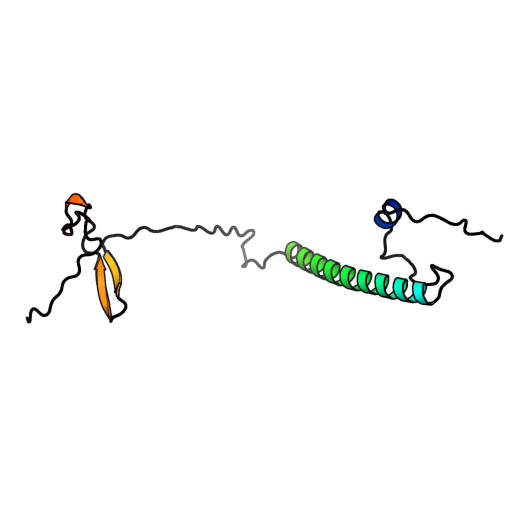273 27.309 1.00 95.94 91 ASP A N 1
ATOM 744 C CA . ASP A 1 91 ? -10.127 3.247 26.612 1.00 95.94 91 ASP A CA 1
ATOM 745 C C . ASP A 1 91 ? -8.970 3.470 27.594 1.00 95.94 91 ASP A C 1
ATOM 747 O O . ASP A 1 91 ? -9.033 4.301 28.506 1.00 95.94 91 ASP A O 1
ATOM 751 N N . LYS A 1 92 ? -7.887 2.714 27.413 1.00 93.19 92 LYS A N 1
ATOM 752 C CA . LYS A 1 92 ? -6.694 2.809 28.256 1.00 93.19 92 LYS A CA 1
ATOM 753 C C . LYS A 1 92 ? -5.740 3.856 27.697 1.00 93.19 92 LYS A C 1
ATOM 755 O O . LYS A 1 92 ? -5.333 3.774 26.542 1.00 93.19 92 LYS A O 1
ATOM 760 N N . LEU A 1 93 ? -5.334 4.793 28.546 1.00 90.69 93 LEU A N 1
ATOM 761 C CA . LEU A 1 93 ? -4.370 5.840 28.229 1.00 90.69 93 LEU A CA 1
ATOM 762 C C . LEU A 1 93 ? -3.116 5.676 29.092 1.00 90.69 93 LEU A C 1
ATOM 764 O O . LEU A 1 93 ? -3.173 5.225 30.240 1.00 90.69 93 LEU A O 1
ATOM 768 N N . ALA A 1 94 ? -1.964 6.038 28.538 1.00 91.06 94 ALA A N 1
ATOM 769 C CA . ALA A 1 94 ? -0.691 6.015 29.244 1.00 91.06 94 ALA A CA 1
ATOM 770 C C . ALA A 1 94 ? 0.072 7.317 28.987 1.00 91.06 94 ALA A C 1
ATOM 772 O O . ALA A 1 94 ? 0.188 7.767 27.850 1.00 91.06 94 ALA A O 1
ATOM 773 N N . GLY A 1 95 ? 0.585 7.915 30.059 1.00 89.50 95 GLY A N 1
ATOM 774 C CA . GLY A 1 95 ? 1.483 9.061 30.013 1.00 89.50 95 GLY A CA 1
ATOM 775 C C . GLY A 1 95 ? 2.948 8.637 29.892 1.00 89.50 95 GLY A C 1
ATOM 776 O O . GLY A 1 95 ? 3.316 7.489 30.137 1.00 89.50 95 GLY A O 1
ATOM 777 N N . ARG A 1 96 ? 3.816 9.599 29.565 1.00 93.00 96 ARG A N 1
ATOM 778 C CA . ARG A 1 96 ? 5.256 9.373 29.330 1.00 93.00 96 ARG A CA 1
ATOM 779 C C . ARG A 1 96 ? 6.083 9.143 30.603 1.00 93.00 96 ARG A C 1
ATOM 781 O O . ARG A 1 96 ? 7.218 8.701 30.509 1.00 93.00 96 ARG A O 1
ATOM 788 N N . HIS A 1 97 ? 5.504 9.403 31.775 1.00 90.12 97 HIS A N 1
ATOM 789 C CA . HIS A 1 97 ? 6.137 9.228 33.090 1.00 90.12 97 HIS A CA 1
ATOM 790 C C . HIS A 1 97 ? 5.620 7.990 33.847 1.00 90.12 97 HIS A C 1
ATOM 792 O O . HIS A 1 97 ? 5.664 7.943 35.068 1.00 90.12 97 HIS A O 1
ATOM 798 N N . GLY A 1 98 ? 5.075 6.994 33.139 1.00 85.81 98 GLY A N 1
AT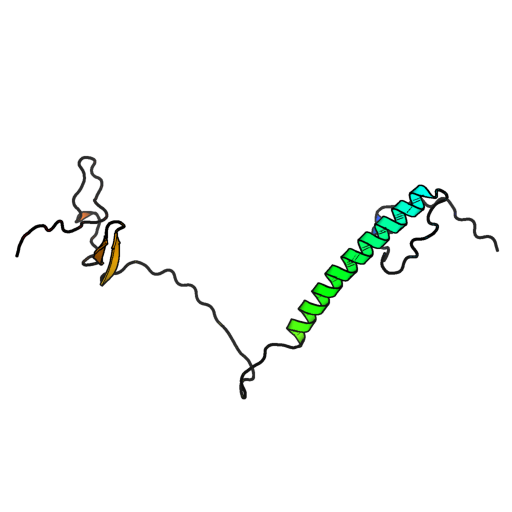OM 799 C CA . GLY A 1 98 ? 4.604 5.742 33.751 1.00 85.81 98 GLY A CA 1
ATOM 800 C C . GLY A 1 98 ? 3.187 5.790 34.339 1.00 85.81 98 GLY A C 1
ATOM 801 O O . GLY A 1 98 ? 2.663 4.751 34.747 1.00 85.81 98 GLY A O 1
ATOM 802 N N . ASN A 1 99 ? 2.529 6.952 34.308 1.00 88.44 99 ASN A N 1
ATOM 803 C CA . ASN A 1 99 ? 1.125 7.100 34.688 1.00 88.44 99 ASN A CA 1
ATOM 804 C C . ASN A 1 99 ? 0.231 6.335 33.704 1.00 88.44 99 ASN A C 1
ATOM 806 O O . ASN A 1 99 ? 0.212 6.635 32.512 1.00 88.44 99 ASN A O 1
ATOM 810 N N . LYS A 1 100 ? -0.519 5.348 34.194 1.00 89.56 100 LYS A N 1
ATOM 811 C CA . LYS A 1 100 ? -1.475 4.555 33.408 1.00 89.56 100 LYS A CA 1
ATOM 812 C C . LYS A 1 100 ? -2.880 4.817 33.939 1.00 89.56 100 LYS A C 1
ATOM 814 O O . LYS A 1 100 ? -3.082 4.804 35.150 1.00 89.56 100 LYS A O 1
ATOM 819 N N . GLY A 1 101 ? -3.838 5.032 33.046 1.00 90.44 101 GLY A N 1
ATOM 820 C CA . GLY A 1 101 ? -5.222 5.329 33.401 1.00 90.44 101 GLY A CA 1
ATOM 821 C C . GLY A 1 101 ? -6.213 4.767 32.390 1.00 90.44 101 GLY A C 1
ATOM 822 O O . GLY A 1 101 ? -5.841 4.314 31.310 1.00 90.44 101 GLY A O 1
ATOM 823 N N . ILE A 1 102 ? -7.485 4.780 32.764 1.00 93.06 102 ILE A N 1
ATOM 824 C CA . ILE A 1 102 ? -8.608 4.431 31.893 1.00 93.06 102 ILE A CA 1
ATOM 825 C C . ILE A 1 102 ? -9.493 5.674 31.794 1.00 93.06 102 ILE A C 1
ATOM 827 O O . ILE A 1 102 ? -9.684 6.360 32.800 1.00 93.06 102 ILE A O 1
ATOM 831 N N . VAL A 1 103 ? -10.021 5.972 30.606 1.00 93.31 103 VAL A N 1
ATOM 832 C CA . VAL A 1 103 ? -10.990 7.059 30.410 1.00 93.31 103 VAL A CA 1
ATOM 833 C C . VAL A 1 103 ? -12.253 6.734 31.205 1.00 93.31 103 VAL A C 1
ATOM 835 O O . VAL A 1 103 ? -12.972 5.795 30.867 1.00 93.31 103 VAL A O 1
ATOM 838 N N . SER A 1 104 ? -12.519 7.494 32.268 1.00 93.06 104 SER A N 1
ATOM 839 C CA . SER A 1 104 ? -13.656 7.266 33.171 1.00 93.06 104 SER A CA 1
ATOM 840 C C . SER A 1 104 ? -14.946 7.918 32.677 1.00 93.06 104 SER A C 1
ATOM 842 O O . SER A 1 104 ? -16.021 7.332 32.788 1.00 93.06 104 SER A O 1
ATOM 844 N N . ARG A 1 105 ? -14.850 9.132 32.131 1.00 92.19 105 ARG A N 1
ATOM 845 C CA . ARG A 1 105 ? -15.977 9.911 31.618 1.00 92.19 105 ARG A CA 1
ATOM 846 C C . ARG A 1 105 ? -15.488 10.864 30.534 1.00 92.19 105 ARG A C 1
ATOM 848 O O . ARG A 1 105 ? -14.385 11.391 30.629 1.00 92.19 105 ARG A O 1
ATOM 855 N N . ILE A 1 106 ? -16.330 11.083 29.531 1.00 93.31 106 ILE A N 1
ATOM 856 C CA . ILE A 1 106 ? -16.183 12.154 28.545 1.00 93.31 106 ILE A CA 1
ATOM 857 C C . ILE A 1 106 ? -17.309 13.143 28.844 1.00 93.31 106 ILE A C 1
ATOM 859 O O . ILE A 1 106 ? -18.475 12.744 28.848 1.00 93.31 106 ILE A O 1
ATOM 863 N N . VAL A 1 107 ? -16.956 14.381 29.170 1.00 93.50 107 VAL A N 1
ATOM 864 C CA . VAL A 1 107 ? -17.900 15.465 29.482 1.00 93.50 107 VAL A CA 1
ATOM 865 C C . VAL A 1 107 ? -17.852 16.525 28.387 1.00 93.50 107 VAL A C 1
ATOM 867 O O . VAL A 1 107 ? -16.955 16.490 27.544 1.00 93.50 107 VAL A O 1
ATOM 870 N N . LYS A 1 108 ? -18.841 17.419 28.367 1.00 94.31 108 LYS A N 1
ATOM 871 C CA . LYS A 1 108 ? -18.824 18.589 27.487 1.00 94.31 108 LYS A CA 1
ATOM 872 C C . LYS A 1 108 ? -17.914 19.668 28.068 1.00 94.31 108 LYS A C 1
ATOM 874 O O . LYS A 1 108 ? -17.678 19.686 29.275 1.00 94.31 108 LYS A O 1
ATOM 879 N N . ASP A 1 109 ? -17.473 20.583 27.216 1.00 93.56 109 ASP A N 1
ATOM 880 C CA . ASP A 1 109 ? -16.567 21.671 27.593 1.00 93.56 109 ASP A CA 1
ATOM 881 C C . ASP A 1 109 ? -17.174 22.585 28.672 1.00 93.56 109 ASP A C 1
ATOM 883 O O . ASP A 1 109 ? -16.443 23.111 29.503 1.00 93.56 109 ASP A O 1
ATOM 887 N N . GLU A 1 110 ? -18.506 22.722 28.720 1.00 92.88 110 GLU A N 1
ATOM 888 C CA . GLU A 1 110 ? -19.203 23.537 29.728 1.00 92.88 110 GLU A CA 1
ATOM 889 C C . GLU A 1 110 ? -19.076 22.992 31.163 1.00 92.88 110 GLU A C 1
ATOM 891 O O . GLU A 1 110 ? -19.152 23.760 32.121 1.00 92.88 110 GLU A O 1
ATOM 896 N N . ASP A 1 111 ? -18.881 21.678 31.314 1.00 93.75 111 ASP A N 1
ATOM 897 C CA . ASP A 1 111 ? -18.749 21.004 32.613 1.00 93.75 111 ASP A CA 1
ATOM 898 C C . ASP A 1 111 ? -17.282 20.935 33.088 1.00 93.75 111 ASP A C 1
ATOM 900 O O . ASP A 1 111 ? -16.999 20.421 34.177 1.00 93.75 111 ASP A O 1
ATOM 904 N N . MET A 1 112 ? -16.331 21.401 32.268 1.00 95.69 112 MET A N 1
ATOM 905 C CA . MET A 1 112 ? -14.908 21.399 32.599 1.00 95.69 112 MET A CA 1
ATOM 906 C C . MET A 1 112 ? -14.522 22.647 33.406 1.00 95.69 112 MET A C 1
ATOM 908 O O . MET A 1 112 ? -15.074 23.726 33.206 1.00 95.69 112 MET A O 1
ATOM 912 N N . PRO A 1 113 ? -13.527 22.551 34.303 1.00 94.31 113 PRO A N 1
ATOM 913 C CA . PRO A 1 113 ? -12.909 23.729 34.891 1.00 94.31 113 PRO A CA 1
ATOM 914 C C . PRO A 1 113 ? -12.271 24.608 33.810 1.00 94.31 113 PRO A C 1
ATOM 916 O O . PRO A 1 113 ? -11.646 24.098 32.877 1.00 94.31 113 PRO A O 1
ATOM 919 N N . PHE A 1 114 ? -12.377 25.922 33.986 1.00 95.69 114 PHE A N 1
ATOM 920 C CA . PHE A 1 114 ? -11.800 26.915 33.086 1.00 95.69 114 PHE A CA 1
ATOM 921 C C . PHE A 1 114 ? -10.538 27.536 33.686 1.00 95.69 114 PHE A C 1
ATOM 923 O O . PHE A 1 114 ? -10.424 27.721 34.901 1.00 95.69 114 PHE A O 1
ATOM 930 N N . LEU A 1 115 ? -9.590 27.872 32.819 1.00 93.44 115 LEU A N 1
ATOM 931 C CA . LEU A 1 115 ? -8.426 28.688 33.141 1.00 93.44 115 LEU A CA 1
ATOM 932 C C . LEU A 1 115 ? -8.832 30.166 33.306 1.00 93.44 115 LEU A C 1
ATOM 934 O O . LEU A 1 115 ? -9.949 30.567 32.981 1.00 93.44 115 LEU A O 1
ATOM 938 N N . SER A 1 116 ? -7.924 31.003 33.818 1.00 93.62 116 SER A N 1
ATOM 939 C CA . SER A 1 116 ? -8.193 32.431 34.070 1.00 93.62 116 SER A CA 1
ATOM 940 C C . SER A 1 116 ? -8.491 33.248 32.807 1.00 93.62 116 SER A C 1
ATOM 942 O O . SER A 1 116 ? -9.037 34.342 32.900 1.00 93.62 116 SER A O 1
ATOM 944 N N . ASP A 1 117 ? -8.106 32.733 31.641 1.00 94.25 117 ASP A N 1
ATOM 945 C CA . ASP A 1 117 ? -8.396 33.287 30.316 1.00 94.25 117 ASP A CA 1
ATOM 946 C C . ASP A 1 117 ? -9.734 32.787 29.731 1.00 94.25 117 ASP A C 1
ATOM 948 O O . ASP A 1 117 ? -10.144 33.249 28.669 1.00 94.25 117 ASP A O 1
ATOM 952 N N . GLY A 1 118 ? -10.422 31.867 30.419 1.00 91.81 118 GLY A N 1
ATOM 953 C CA . GLY A 1 118 ? -11.681 31.267 29.982 1.00 91.81 118 GLY A CA 1
ATOM 954 C C . GLY A 1 118 ? -11.540 29.999 29.133 1.00 91.81 118 GLY A C 1
ATOM 955 O O . GLY A 1 118 ? -12.551 29.512 28.635 1.00 91.81 118 GLY A O 1
ATOM 956 N N . THR A 1 119 ? -10.337 29.437 28.963 1.00 93.69 119 THR A N 1
ATOM 957 C CA . THR A 1 119 ? -10.136 28.187 28.203 1.00 93.69 119 THR A CA 1
ATOM 958 C C . THR A 1 119 ? -10.471 26.953 29.064 1.00 93.69 119 THR A C 1
ATOM 960 O O . THR A 1 119 ? -9.962 26.859 30.186 1.00 93.69 119 THR A O 1
ATOM 963 N N . PRO A 1 120 ? -11.297 25.992 28.598 1.00 95.75 120 PRO A N 1
ATOM 964 C CA . PRO A 1 120 ? -11.586 24.761 29.339 1.00 95.75 120 PRO A CA 1
ATOM 965 C C . PRO A 1 120 ? -10.383 23.807 29.361 1.00 95.75 120 PRO A C 1
ATOM 967 O O . PRO A 1 120 ? -9.566 23.778 28.442 1.00 95.75 120 PRO A O 1
ATOM 970 N N . VAL A 1 121 ? -10.275 22.994 30.412 1.00 93.12 121 VAL A N 1
ATOM 971 C CA . VAL A 1 121 ? -9.230 21.963 30.532 1.00 93.12 121 VAL A CA 1
ATOM 972 C C . VAL A 1 121 ? -9.599 20.694 29.746 1.00 93.12 121 VAL A C 1
ATOM 974 O O . VAL A 1 121 ? -10.667 20.130 29.955 1.00 93.12 121 VAL A O 1
ATOM 977 N N . ASP A 1 122 ? -8.674 20.173 28.928 1.00 91.19 122 ASP A N 1
ATOM 978 C CA . ASP A 1 122 ? -8.902 18.968 28.104 1.00 91.19 122 ASP A CA 1
ATOM 979 C C . ASP A 1 122 ? -8.926 17.646 28.899 1.00 91.19 122 ASP A C 1
ATOM 981 O O . ASP A 1 122 ? -9.692 16.728 28.596 1.00 91.19 122 ASP A O 1
ATOM 985 N N . ILE A 1 123 ? -8.032 17.491 29.885 1.00 90.00 123 ILE A N 1
ATOM 986 C CA . ILE A 1 123 ? -7.858 16.240 30.642 1.00 90.00 123 ILE A CA 1
ATOM 987 C C . ILE A 1 123 ? -7.653 16.549 32.120 1.00 90.00 123 ILE A C 1
ATOM 989 O O . ILE A 1 123 ? -6.688 17.206 32.508 1.00 90.00 123 ILE A O 1
ATOM 993 N N . ILE A 1 124 ? -8.509 15.970 32.961 1.00 89.00 124 ILE A N 1
ATOM 994 C CA . ILE A 1 124 ? -8.356 15.999 34.416 1.00 89.00 124 ILE A CA 1
ATOM 995 C C . ILE A 1 124 ? -7.733 14.680 34.868 1.00 89.00 124 ILE A C 1
ATOM 997 O O . ILE A 1 124 ? -8.294 13.600 34.672 1.00 89.00 124 ILE A O 1
ATOM 1001 N N . LEU A 1 125 ? -6.564 14.767 35.499 1.00 87.69 125 LEU A N 1
ATOM 1002 C CA . LEU A 1 125 ? -5.892 13.625 36.109 1.00 87.69 125 LEU A CA 1
ATOM 1003 C C . LEU A 1 125 ? -6.076 13.674 37.621 1.00 87.69 125 LEU A C 1
ATOM 1005 O O . LEU A 1 125 ? -5.915 14.721 38.245 1.00 87.69 125 LEU A O 1
ATOM 1009 N N . LYS A 1 126 ? -6.358 12.520 38.231 1.00 81.00 126 LYS A N 1
ATOM 1010 C CA . LYS A 1 126 ? -6.310 12.423 39.688 1.00 81.00 126 LYS A CA 1
ATOM 1011 C C . LYS A 1 126 ? -4.859 12.572 40.155 1.00 81.00 126 LYS A C 1
ATOM 1013 O O . LYS A 1 126 ? -3.986 11.809 39.743 1.00 81.00 126 LYS A O 1
ATOM 1018 N N . SER A 1 127 ? -4.615 13.541 41.028 1.00 68.19 127 SER A N 1
ATOM 1019 C CA . SER A 1 127 ? -3.379 13.634 41.796 1.00 68.19 127 SER A CA 1
ATOM 1020 C C . SER A 1 127 ? -3.635 12.916 43.108 1.00 68.19 127 SER A C 1
ATOM 1022 O O . SER A 1 127 ? -4.395 13.398 43.943 1.00 68.19 127 SER A O 1
ATOM 1024 N N . THR A 1 128 ? -3.113 11.707 43.275 1.00 61.53 128 THR A N 1
ATOM 1025 C CA . THR A 1 128 ? -3.259 11.006 44.550 1.00 61.53 128 THR A CA 1
ATOM 1026 C C . THR A 1 128 ? -1.887 10.618 45.069 1.00 61.53 128 THR A C 1
ATOM 1028 O O . THR A 1 128 ? -1.318 9.628 44.627 1.00 61.53 128 THR A O 1
ATOM 1031 N N . TRP A 1 129 ? -1.422 11.397 46.048 1.00 50.19 129 TRP A N 1
ATOM 1032 C CA . TRP A 1 129 ? -0.719 10.902 47.236 1.00 50.19 129 TRP A CA 1
ATOM 1033 C C . TRP A 1 129 ? -1.658 10.977 48.456 1.00 50.19 129 TRP A C 1
ATOM 1035 O O . TRP A 1 129 ? -1.251 11.358 49.545 1.00 50.19 129 TRP A O 1
ATOM 1045 N N . SER A 1 130 ? -2.946 10.668 48.276 1.00 47.00 130 SER A N 1
ATOM 1046 C CA . SER A 1 130 ? -3.797 10.332 49.418 1.00 47.00 130 SER A CA 1
ATOM 1047 C C . SER A 1 130 ? -3.450 8.904 49.801 1.00 47.00 130 SER A C 1
ATOM 1049 O O . SER A 1 130 ? -3.816 7.967 49.088 1.00 47.00 130 SER A O 1
ATOM 1051 N N . SER A 1 131 ? -2.678 8.773 50.875 1.00 47.69 131 SER A N 1
ATOM 1052 C CA . SER A 1 131 ? -2.487 7.528 51.606 1.00 47.69 131 SER A CA 1
ATOM 1053 C C . SER A 1 131 ? -3.843 6.858 51.835 1.00 47.69 131 SER A C 1
ATOM 1055 O O . SER A 1 131 ? -4.819 7.533 52.176 1.00 47.69 131 SER A O 1
ATOM 1057 N N . PHE A 1 132 ? -3.888 5.550 51.589 1.00 43.44 132 PHE A N 1
ATOM 1058 C CA . PHE A 1 132 ? -4.830 4.681 52.284 1.00 43.44 132 PHE A CA 1
ATOM 1059 C C . PHE A 1 132 ? -4.548 4.723 53.787 1.00 43.44 132 PHE A C 1
ATOM 1061 O O . PHE A 1 132 ? -3.362 4.933 54.145 1.00 43.44 132 PHE A O 1
#

Foldseek 3Di:
DDDDDDPDDDDPVNVVVDDLVPDDLADPDPDPVVSVVSNVVSVVVVVVVCVVVVVVVVVVVDVVVDDDDPPPDPDDDDDDDDDDDDDDFQDWDADPVGDIDTRHDDDDQVPADADPVGGGDDDDDDDDPPDD

pLDDT: mean 83.76, std 15.19, range [29.75, 96.19]

Sequence (132 aa):
MRISFQKCKIYKKIILDVDFTMIDPNNWTSDNNLNELVNITIENYLRKYNEIYGDHRRNRFAITVGDELPAGVLQLAKVQIAQKRKIKVGDKLAGRHGNKGIVSRIVKDEDMPFLSDGTPVDIILKSTWSSF

Secondary structure (DSSP, 8-state):
-------PPPPHHHHHH--TTS---S--SS-HHHHHHHHHHHHHHHHHHHHHHHHHHHHHHHHHH---PPTT-S---------PPPP-TT-EEE-TTS-EEE------GGGSPBPTTSPBPS-PPP------